Protein AF-A0A382PAF8-F1 (afdb_monomer_lite)

pLDDT: mean 72.88, std 18.7, range [32.41, 94.12]

Structure (mmCIF, N/CA/C/O backbone):
data_AF-A0A382PAF8-F1
#
_entry.id   AF-A0A382PAF8-F1
#
loop_
_atom_site.group_PDB
_atom_site.id
_atom_site.type_symbol
_atom_site.label_atom_id
_atom_site.label_alt_id
_atom_site.label_comp_id
_atom_site.label_asym_id
_atom_site.label_entity_id
_atom_site.label_seq_id
_atom_site.pdbx_PDB_ins_code
_atom_site.Cartn_x
_atom_site.Cartn_y
_atom_site.Cartn_z
_atom_site.occupancy
_atom_site.B_iso_or_equiv
_atom_site.auth_seq_id
_atom_site.auth_comp_id
_atom_site.auth_asym_id
_atom_site.auth_atom_id
_atom_site.pdbx_PDB_model_num
ATOM 1 N N . SER A 1 1 ? 1.095 4.328 -50.880 1.00 41.84 1 SER A N 1
ATOM 2 C CA . SER A 1 1 ? 0.117 3.928 -49.859 1.00 41.84 1 SER A CA 1
ATOM 3 C C . SER A 1 1 ? 0.826 3.859 -48.528 1.00 41.84 1 SER A C 1
ATOM 5 O O . SER A 1 1 ? 1.533 2.894 -48.289 1.00 41.84 1 SER A O 1
ATOM 7 N N . GLU A 1 2 ? 0.685 4.897 -47.715 1.00 48.34 2 GLU A N 1
ATOM 8 C CA . GLU A 1 2 ? 1.053 4.905 -46.297 1.00 48.34 2 GLU A CA 1
ATOM 9 C C . GLU A 1 2 ? -0.123 5.578 -45.590 1.00 48.34 2 GLU A C 1
ATOM 11 O O . GLU A 1 2 ? -0.406 6.749 -45.835 1.00 48.34 2 GLU A O 1
ATOM 16 N N . SER A 1 3 ? -0.895 4.801 -44.833 1.00 46.72 3 SER A N 1
ATOM 17 C CA . SER A 1 3 ? -2.072 5.302 -44.125 1.00 46.72 3 SER A CA 1
ATOM 18 C C . SER A 1 3 ? -1.625 5.967 -42.828 1.00 46.72 3 SER A C 1
ATOM 20 O O . SER A 1 3 ? -1.274 5.293 -41.864 1.00 46.72 3 SER A O 1
ATOM 22 N N . THR A 1 4 ? -1.632 7.297 -42.822 1.00 55.91 4 THR A N 1
ATOM 23 C CA . THR A 1 4 ? -1.516 8.140 -41.631 1.00 55.91 4 THR A CA 1
ATOM 24 C C . THR A 1 4 ? -2.829 8.081 -40.852 1.00 55.91 4 THR A C 1
ATOM 26 O O . THR A 1 4 ? -3.870 8.463 -41.386 1.00 55.91 4 THR A O 1
ATOM 29 N N . LEU A 1 5 ? -2.781 7.577 -39.618 1.00 55.28 5 LEU A N 1
ATOM 30 C CA . LEU A 1 5 ? -3.930 7.516 -38.709 1.00 55.28 5 LEU A CA 1
ATOM 31 C C . LEU A 1 5 ? -4.515 8.914 -38.458 1.00 55.28 5 LEU A C 1
ATOM 33 O O . LEU A 1 5 ? -3.790 9.912 -38.440 1.00 55.28 5 LEU A O 1
ATOM 37 N N . SER A 1 6 ? -5.831 8.978 -38.267 1.00 56.41 6 SER A N 1
ATOM 38 C CA . SER A 1 6 ? -6.536 10.229 -37.986 1.00 56.41 6 SER A CA 1
ATOM 39 C C . SER A 1 6 ? -6.371 10.659 -36.510 1.00 56.41 6 SER A C 1
ATOM 41 O O . SER A 1 6 ? -6.152 9.809 -35.645 1.00 56.41 6 SER A O 1
ATOM 43 N N . PRO A 1 7 ? -6.458 11.965 -36.172 1.00 58.22 7 PRO A N 1
ATOM 44 C CA . PRO A 1 7 ? -6.202 12.463 -34.811 1.00 58.22 7 PRO A CA 1
ATOM 45 C C . PRO A 1 7 ? -7.057 11.804 -33.719 1.00 58.22 7 PRO A C 1
ATOM 47 O O . PRO A 1 7 ? -6.605 11.646 -32.588 1.00 58.22 7 PRO A O 1
ATOM 50 N N . GLU A 1 8 ? -8.277 11.393 -34.060 1.00 53.34 8 GLU A N 1
ATOM 51 C CA . GLU A 1 8 ? -9.203 10.709 -33.151 1.00 53.34 8 GLU A CA 1
ATOM 52 C C . GLU A 1 8 ? -8.771 9.259 -32.869 1.00 53.34 8 GLU A C 1
ATOM 54 O O . GLU A 1 8 ? -8.893 8.787 -31.738 1.00 53.34 8 GLU A O 1
ATOM 59 N N . GLU A 1 9 ? -8.173 8.576 -33.853 1.00 48.12 9 GLU A N 1
ATOM 60 C CA . GLU A 1 9 ? -7.577 7.243 -33.682 1.00 48.12 9 GLU A CA 1
ATOM 61 C C . GLU A 1 9 ? -6.279 7.302 -32.857 1.00 48.12 9 GLU A C 1
ATOM 63 O O . GLU A 1 9 ? -6.017 6.405 -32.052 1.00 48.12 9 GLU A O 1
ATOM 68 N N . SER A 1 10 ? -5.498 8.384 -32.967 1.00 50.31 10 SER A N 1
ATOM 69 C CA . SER A 1 10 ? -4.351 8.639 -32.078 1.00 50.31 10 SER A CA 1
ATOM 70 C C . SER A 1 10 ? -4.772 8.929 -30.632 1.00 50.31 10 SER A C 1
ATOM 72 O O . SER A 1 10 ? -4.157 8.404 -29.706 1.00 50.31 10 SER A O 1
ATOM 74 N N . PHE A 1 11 ? -5.853 9.687 -30.418 1.00 51.81 11 PHE A N 1
ATOM 75 C CA . PHE A 1 11 ? -6.376 9.976 -29.075 1.00 51.81 11 PHE A CA 1
ATOM 76 C C . PHE A 1 11 ?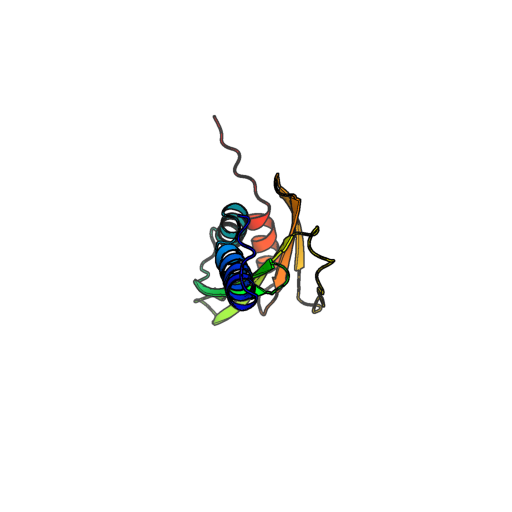 -6.937 8.723 -28.380 1.00 51.81 11 PHE A C 1
ATOM 78 O O . PHE A 1 11 ? -6.735 8.522 -27.182 1.00 51.81 11 PHE A O 1
ATOM 85 N N . ALA A 1 12 ? -7.607 7.845 -29.132 1.00 50.88 12 ALA A N 1
ATOM 86 C CA . ALA A 1 12 ? -8.069 6.552 -28.632 1.00 50.88 12 ALA A CA 1
ATOM 87 C C . ALA A 1 12 ? -6.899 5.600 -28.302 1.00 50.88 12 ALA A C 1
ATOM 89 O O . ALA A 1 12 ? -6.963 4.869 -27.312 1.00 50.88 12 ALA A O 1
ATOM 90 N N . SER A 1 13 ? -5.809 5.655 -29.078 1.00 52.56 13 SER A N 1
ATOM 91 C CA . SER A 1 13 ? -4.594 4.858 -28.851 1.00 52.56 13 SER A CA 1
ATOM 92 C C . SER A 1 13 ? -3.860 5.255 -27.555 1.00 52.56 13 SER A C 1
ATOM 94 O O . SER A 1 13 ? -3.537 4.382 -26.749 1.00 52.56 13 SER A O 1
ATOM 96 N N . GLU A 1 14 ? -3.690 6.554 -27.273 1.00 51.19 14 GLU A N 1
ATOM 97 C CA . GLU A 1 14 ? -3.127 7.044 -25.996 1.00 51.19 14 GLU A CA 1
ATOM 98 C C . GLU A 1 14 ? -4.040 6.764 -24.789 1.00 51.19 14 GLU A C 1
ATOM 100 O O . GLU A 1 14 ? -3.575 6.534 -23.667 1.00 51.19 14 GLU A O 1
ATOM 105 N N . ALA A 1 15 ? -5.358 6.787 -24.995 1.00 41.22 15 ALA A N 1
ATOM 106 C CA . ALA A 1 15 ? -6.319 6.464 -23.948 1.00 41.22 15 ALA A CA 1
ATOM 107 C C . ALA A 1 15 ? -6.269 4.970 -23.571 1.00 41.22 15 ALA A C 1
ATOM 109 O O . ALA A 1 15 ? -6.337 4.642 -22.387 1.00 41.22 15 ALA A O 1
ATOM 110 N N . SER A 1 16 ? -6.068 4.065 -24.536 1.00 39.00 16 SER A N 1
ATOM 111 C CA . SER A 1 16 ? -5.867 2.630 -24.286 1.00 39.00 16 SER A CA 1
ATOM 112 C C . SER A 1 16 ? -4.499 2.290 -23.677 1.00 39.00 16 SER A C 1
ATOM 114 O O . SER A 1 16 ? -4.435 1.408 -22.822 1.00 39.00 16 SER A O 1
ATOM 116 N N . GLU A 1 17 ? -3.421 3.005 -24.009 1.00 47.44 17 GLU A N 1
ATOM 117 C CA . GLU A 1 17 ? -2.122 2.862 -23.320 1.00 47.44 17 GLU A CA 1
ATOM 118 C C . GLU A 1 17 ? -2.189 3.276 -21.839 1.00 47.44 17 GLU A C 1
ATOM 120 O O . GLU A 1 17 ? -1.633 2.600 -20.970 1.00 47.44 17 GLU A O 1
ATOM 125 N N . LYS A 1 18 ? -2.935 4.339 -21.517 1.00 42.16 18 LYS A N 1
ATOM 126 C CA . LYS A 1 18 ? -3.211 4.751 -20.127 1.00 42.16 18 LYS A CA 1
ATOM 127 C C . LYS A 1 18 ? -4.086 3.754 -19.363 1.00 42.16 18 LYS A C 1
ATOM 129 O O . LYS A 1 18 ? -3.960 3.645 -18.148 1.00 42.16 18 LYS A O 1
ATOM 134 N N . ILE A 1 19 ? -4.919 2.982 -20.060 1.00 40.41 19 ILE A N 1
ATOM 135 C CA . ILE A 1 19 ? -5.660 1.849 -19.484 1.00 40.41 19 ILE A CA 1
ATOM 136 C C . ILE A 1 19 ? -4.749 0.607 -19.338 1.00 40.41 19 ILE A C 1
ATOM 138 O O . ILE A 1 19 ? -4.958 -0.191 -18.436 1.00 40.41 19 ILE A O 1
ATOM 142 N N . ALA A 1 20 ? -3.686 0.441 -20.134 1.00 43.66 20 ALA A N 1
ATOM 143 C CA . ALA A 1 20 ? -2.695 -0.640 -19.987 1.00 43.66 20 ALA A CA 1
ATOM 144 C C . ALA A 1 20 ? -1.706 -0.419 -18.818 1.00 43.66 20 ALA A C 1
ATOM 146 O O . ALA A 1 20 ? -1.272 -1.382 -18.186 1.00 43.66 20 ALA A O 1
ATOM 147 N N . GLN A 1 21 ? -1.437 0.837 -18.438 1.00 46.72 21 GLN A N 1
ATOM 148 C CA . GLN A 1 21 ? -0.846 1.172 -17.129 1.00 46.72 21 GLN A CA 1
ATOM 149 C C . GLN A 1 21 ? -1.768 0.805 -15.949 1.00 46.72 21 GLN A C 1
ATOM 151 O O . GLN A 1 21 ? -1.301 0.722 -14.813 1.00 46.72 21 GLN A O 1
ATOM 156 N N . ALA A 1 22 ? -3.049 0.503 -16.210 1.00 38.16 22 ALA A N 1
ATOM 157 C CA . ALA A 1 22 ? -3.977 -0.062 -15.231 1.00 38.16 22 ALA A CA 1
ATOM 158 C C . ALA A 1 22 ? -3.723 -1.556 -14.903 1.00 38.16 22 ALA A C 1
ATOM 160 O O . ALA A 1 22 ? -4.469 -2.130 -14.114 1.00 38.16 22 ALA A O 1
ATOM 161 N N . ILE A 1 23 ? -2.651 -2.186 -15.409 1.00 43.78 23 ILE A N 1
ATOM 162 C CA . ILE A 1 23 ? -2.086 -3.434 -14.860 1.00 43.78 23 ILE A CA 1
ATOM 163 C C . ILE A 1 23 ? -0.758 -3.079 -14.179 1.00 43.78 23 ILE A C 1
ATOM 165 O O . ILE A 1 23 ? 0.318 -3.262 -14.742 1.00 43.78 23 ILE A O 1
ATOM 169 N N . ALA A 1 24 ? -0.830 -2.493 -12.984 1.00 53.75 24 ALA A N 1
ATOM 170 C CA . ALA A 1 24 ? 0.314 -2.240 -12.110 1.00 53.75 24 ALA A CA 1
ATOM 171 C C . ALA A 1 24 ? 1.309 -3.411 -12.159 1.00 53.75 24 ALA A C 1
ATOM 173 O O . ALA A 1 24 ? 0.877 -4.557 -12.025 1.00 53.75 24 ALA A O 1
ATOM 174 N N . SER A 1 25 ? 2.605 -3.127 -12.372 1.00 61.56 25 SER A N 1
ATOM 175 C CA . SER A 1 25 ? 3.674 -4.142 -12.414 1.00 61.56 25 SER A CA 1
ATOM 176 C C . SER A 1 25 ? 3.360 -5.257 -11.404 1.00 61.56 25 SER A C 1
ATOM 178 O O . SER A 1 25 ? 3.095 -4.949 -10.236 1.00 61.56 25 SER A O 1
ATOM 180 N N . PRO A 1 26 ? 3.313 -6.537 -11.810 1.00 68.81 26 PRO A N 1
ATOM 181 C CA . PRO A 1 26 ? 3.051 -7.635 -10.884 1.00 68.81 26 PRO A CA 1
ATOM 182 C C . PRO A 1 26 ? 3.929 -7.560 -9.629 1.00 68.81 26 PRO A C 1
ATOM 184 O O . PRO A 1 26 ? 3.479 -7.876 -8.533 1.00 68.81 26 PRO A O 1
ATOM 187 N N . GLU A 1 27 ? 5.152 -7.051 -9.771 1.00 70.50 27 GLU A N 1
ATOM 188 C CA . GLU A 1 27 ? 6.083 -6.763 -8.685 1.00 70.50 27 GLU A CA 1
ATOM 189 C C . GLU A 1 27 ? 5.594 -5.630 -7.774 1.00 70.50 27 GLU A C 1
ATOM 191 O O . GLU A 1 27 ? 5.694 -5.741 -6.557 1.00 70.50 27 GLU A O 1
ATOM 196 N N . ALA A 1 28 ? 5.035 -4.550 -8.321 1.00 73.62 28 ALA A N 1
ATOM 197 C CA . ALA A 1 28 ? 4.421 -3.480 -7.539 1.00 73.62 28 ALA A CA 1
ATOM 198 C C . ALA A 1 28 ? 3.222 -3.972 -6.711 1.00 73.62 28 ALA A C 1
ATOM 200 O O . ALA A 1 28 ? 3.113 -3.657 -5.522 1.00 7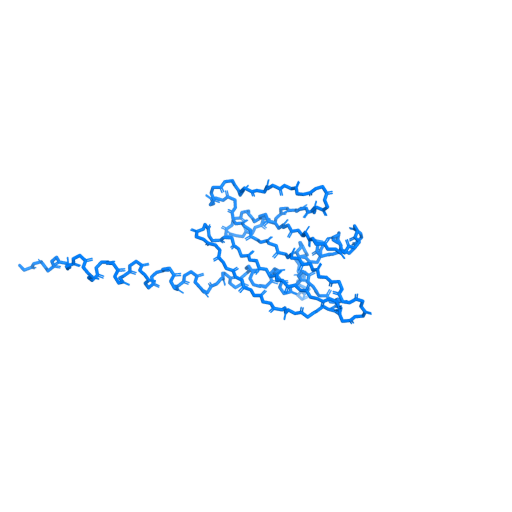3.62 28 ALA A O 1
ATOM 201 N N . LEU A 1 29 ? 2.344 -4.775 -7.318 1.00 77.94 29 LEU A N 1
ATOM 202 C CA . LEU A 1 29 ? 1.209 -5.386 -6.623 1.00 77.94 29 LEU A CA 1
ATOM 203 C C . LEU A 1 29 ? 1.663 -6.413 -5.581 1.00 77.94 29 LEU A C 1
ATOM 205 O O . LEU A 1 29 ? 1.114 -6.435 -4.479 1.00 77.94 29 LEU A O 1
ATOM 209 N N . ASP A 1 30 ? 2.693 -7.208 -5.881 1.00 81.62 30 ASP A N 1
ATOM 210 C CA . ASP A 1 30 ? 3.319 -8.128 -4.927 1.00 81.62 30 ASP A CA 1
ATOM 211 C C . ASP A 1 30 ? 3.902 -7.367 -3.732 1.00 81.62 30 ASP A C 1
ATOM 213 O O . ASP A 1 30 ? 3.617 -7.706 -2.587 1.00 81.62 30 ASP A O 1
ATOM 217 N N . VAL A 1 31 ? 4.640 -6.278 -3.964 1.00 81.44 31 VAL A N 1
ATOM 218 C CA . VAL A 1 31 ? 5.184 -5.427 -2.894 1.00 81.44 31 VAL A CA 1
ATOM 219 C C . VAL A 1 31 ? 4.066 -4.884 -2.006 1.00 81.44 31 VAL A C 1
ATOM 221 O O . VAL A 1 31 ? 4.186 -4.926 -0.777 1.00 81.44 31 VAL A O 1
ATOM 224 N N . LEU A 1 32 ? 2.958 -4.424 -2.595 1.00 84.50 32 LEU A N 1
ATOM 225 C CA . LEU A 1 32 ? 1.798 -3.943 -1.843 1.00 84.50 32 LEU A CA 1
ATOM 226 C C . LEU A 1 32 ? 1.115 -5.066 -1.052 1.00 84.50 32 LEU A C 1
ATOM 228 O O . LEU A 1 32 ? 0.881 -4.893 0.145 1.00 84.50 32 LEU A O 1
ATOM 232 N N . GLY A 1 33 ? 0.858 -6.224 -1.661 1.00 84.38 33 GLY A N 1
ATOM 233 C CA . GLY A 1 33 ? 0.263 -7.377 -0.977 1.00 84.38 33 GLY A CA 1
ATOM 234 C C . GLY A 1 33 ? 1.149 -7.894 0.159 1.00 84.38 33 GLY A C 1
ATOM 235 O O . GLY A 1 33 ? 0.688 -8.172 1.269 1.00 84.38 33 GLY A O 1
ATOM 236 N N . ARG A 1 34 ? 2.460 -7.929 -0.070 1.00 86.44 34 ARG A N 1
ATOM 237 C CA . ARG A 1 34 ? 3.443 -8.338 0.930 1.00 86.44 34 ARG A CA 1
ATOM 238 C C . ARG A 1 34 ? 3.552 -7.348 2.070 1.00 86.44 34 ARG A C 1
ATOM 240 O O . ARG A 1 34 ? 3.709 -7.785 3.205 1.00 86.44 34 ARG A O 1
ATOM 247 N N . SER A 1 35 ? 3.399 -6.050 1.807 1.00 87.38 35 SER A N 1
ATOM 248 C CA . SER A 1 35 ? 3.480 -5.001 2.831 1.00 87.38 35 SER A CA 1
ATOM 249 C C . SER A 1 35 ? 2.546 -5.243 4.027 1.00 87.38 35 SER A C 1
ATOM 251 O O . SER A 1 35 ? 2.895 -4.913 5.160 1.00 87.38 35 SER A O 1
ATOM 253 N N . VAL A 1 36 ? 1.413 -5.917 3.814 1.00 90.44 36 VAL A N 1
ATOM 254 C CA . VAL A 1 36 ? 0.423 -6.239 4.854 1.00 90.44 36 VAL A CA 1
ATOM 255 C C . VAL A 1 36 ? 0.430 -7.713 5.285 1.00 90.44 36 VAL A C 1
ATOM 257 O O . VAL A 1 36 ? -0.452 -8.150 6.018 1.00 90.44 36 VAL A O 1
ATOM 260 N N . THR A 1 37 ? 1.431 -8.502 4.883 1.00 88.88 37 THR A N 1
ATOM 261 C CA . THR A 1 37 ? 1.536 -9.917 5.279 1.00 88.88 37 THR A CA 1
ATOM 262 C C . THR A 1 37 ? 1.604 -10.077 6.799 1.00 88.88 37 THR A C 1
ATOM 264 O O . THR A 1 37 ? 2.347 -9.375 7.489 1.00 88.88 37 THR A O 1
ATOM 267 N N . GLY A 1 38 ? 0.811 -11.014 7.328 1.00 86.12 38 GLY A N 1
ATOM 268 C CA . GLY A 1 38 ? 0.694 -11.252 8.770 1.00 86.12 38 GLY A CA 1
ATOM 269 C C . GLY A 1 38 ? -0.043 -10.140 9.526 1.00 86.12 38 GLY A C 1
ATOM 270 O O . GLY A 1 38 ? -0.074 -10.152 10.755 1.00 86.12 38 GLY A O 1
ATOM 271 N N . MET A 1 39 ? -0.634 -9.176 8.814 1.00 88.94 39 MET A N 1
ATOM 272 C CA . MET A 1 39 ? -1.458 -8.119 9.387 1.00 88.94 39 MET A CA 1
ATOM 273 C C . MET A 1 39 ? -2.930 -8.425 9.111 1.00 88.94 39 MET A C 1
ATOM 275 O O . MET A 1 39 ? -3.300 -8.803 8.004 1.00 88.94 39 MET A O 1
ATOM 279 N N . ASN A 1 40 ? -3.791 -8.228 10.111 1.00 89.00 40 ASN A N 1
ATOM 280 C CA . ASN A 1 40 ? -5.239 -8.273 9.910 1.00 89.00 40 ASN A CA 1
ATOM 281 C C . ASN A 1 40 ? -5.709 -6.924 9.344 1.00 89.00 40 ASN A C 1
ATOM 283 O O . ASN A 1 40 ? -6.259 -6.105 10.078 1.00 89.00 40 ASN A O 1
ATOM 287 N N . ALA A 1 41 ? -5.390 -6.660 8.078 1.00 90.12 41 ALA A N 1
ATOM 288 C CA . 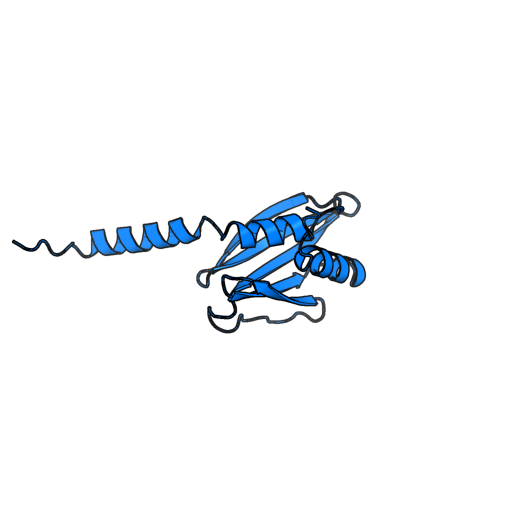ALA A 1 41 ? -5.755 -5.443 7.363 1.00 90.12 41 ALA A CA 1
ATOM 289 C C . ALA A 1 41 ? -6.569 -5.794 6.112 1.00 90.12 41 ALA A C 1
ATOM 291 O O . ALA A 1 41 ? -6.243 -6.735 5.393 1.00 90.12 41 ALA A O 1
ATOM 292 N N . THR A 1 42 ? -7.616 -5.022 5.845 1.00 90.81 42 THR A N 1
ATOM 293 C CA . THR A 1 42 ? -8.505 -5.203 4.693 1.00 90.81 42 THR A CA 1
ATOM 294 C C . THR A 1 42 ? -8.230 -4.113 3.668 1.00 90.81 42 THR A C 1
ATOM 296 O O . THR A 1 42 ? -8.171 -2.941 4.037 1.00 90.81 42 THR A O 1
ATOM 299 N N . LEU A 1 43 ? -8.052 -4.488 2.398 1.00 89.94 43 LEU A N 1
ATOM 300 C CA . LEU A 1 43 ? -7.935 -3.539 1.289 1.00 89.94 43 LEU A CA 1
ATOM 301 C C . LEU A 1 43 ? -9.299 -2.872 1.054 1.00 89.94 43 LEU A C 1
ATOM 303 O O . LEU A 1 43 ? -10.275 -3.560 0.772 1.00 89.94 43 LEU A O 1
ATOM 307 N N . GLU A 1 44 ? -9.358 -1.548 1.175 1.00 89.06 44 GLU A N 1
ATOM 308 C CA . GLU A 1 44 ? -10.568 -0.757 0.905 1.00 89.06 44 GLU A CA 1
ATOM 309 C C . GLU A 1 44 ? -10.592 -0.201 -0.524 1.00 89.06 44 GLU A C 1
ATOM 311 O O . GLU A 1 44 ? -11.662 0.056 -1.065 1.00 89.06 44 GLU A O 1
ATOM 316 N N . GLY A 1 45 ? -9.428 -0.028 -1.155 1.00 85.50 45 GLY A N 1
ATOM 317 C CA . GLY A 1 45 ? -9.349 0.418 -2.543 1.00 85.50 45 GLY A CA 1
ATOM 318 C C . GLY A 1 45 ? -7.922 0.643 -3.020 1.00 85.50 45 GLY A C 1
ATOM 319 O O . GLY A 1 45 ? -7.014 0.872 -2.214 1.00 85.50 45 GLY A O 1
ATOM 320 N N . MET A 1 46 ? -7.743 0.598 -4.338 1.00 86.12 46 MET A N 1
ATOM 321 C CA . MET A 1 46 ? -6.471 0.827 -5.014 1.00 86.12 46 MET A CA 1
ATOM 322 C C . MET A 1 46 ? -6.661 1.812 -6.167 1.00 86.12 46 MET A C 1
ATOM 324 O O . MET A 1 46 ? -7.695 1.777 -6.826 1.00 86.12 46 MET A O 1
ATOM 328 N N . ASP A 1 47 ? -5.677 2.680 -6.380 1.00 83.69 47 ASP A N 1
ATOM 329 C CA . ASP A 1 47 ? -5.703 3.706 -7.425 1.00 83.69 47 ASP A CA 1
ATOM 330 C C . ASP A 1 47 ? -4.290 3.953 -7.977 1.00 83.69 47 ASP A C 1
ATOM 332 O O . ASP A 1 47 ? -3.305 3.589 -7.328 1.00 83.69 47 ASP A O 1
ATOM 336 N N . THR A 1 48 ? -4.183 4.565 -9.156 1.00 81.06 48 THR A N 1
ATOM 337 C CA . THR A 1 48 ? -2.914 4.948 -9.794 1.00 81.06 48 THR A CA 1
ATOM 338 C C . THR A 1 48 ? -3.009 6.373 -10.340 1.00 81.06 48 THR A C 1
ATOM 340 O O . THR A 1 48 ? -3.962 6.698 -11.042 1.00 81.06 48 THR A O 1
ATOM 343 N N . ASP A 1 49 ? -2.036 7.240 -10.034 1.00 78.50 49 ASP A N 1
ATOM 344 C CA . ASP A 1 49 ? -2.016 8.601 -10.588 1.00 78.50 49 ASP A CA 1
ATOM 345 C C . ASP A 1 49 ? -1.449 8.662 -12.019 1.00 78.50 49 ASP A C 1
ATOM 347 O O . ASP A 1 49 ? -0.877 7.709 -12.550 1.00 78.50 49 ASP A O 1
ATOM 351 N N . SER A 1 50 ? -1.548 9.838 -12.644 1.00 72.94 50 SER A N 1
ATOM 352 C CA . SER A 1 50 ? -1.022 10.098 -13.990 1.00 72.94 50 SER A CA 1
ATOM 353 C C . SER A 1 50 ? 0.507 10.000 -14.112 1.00 72.94 50 SER A C 1
ATOM 355 O O . SER A 1 50 ? 1.031 10.140 -15.214 1.00 72.94 50 SER A O 1
ATOM 357 N N . LYS A 1 51 ? 1.233 9.833 -12.999 1.00 72.81 51 LYS A N 1
ATOM 358 C CA . LYS A 1 51 ? 2.689 9.628 -12.945 1.00 72.81 51 LYS A CA 1
ATOM 359 C C . LYS A 1 51 ? 3.048 8.154 -12.701 1.00 72.81 51 LYS A C 1
ATOM 361 O O . LYS A 1 51 ? 4.231 7.831 -12.582 1.00 72.81 51 LYS A O 1
ATOM 366 N N . GLY A 1 52 ? 2.054 7.268 -12.623 1.00 74.19 52 GLY A N 1
ATOM 367 C CA . GLY A 1 52 ? 2.240 5.846 -12.348 1.00 74.19 52 GLY A CA 1
ATOM 368 C C . GLY A 1 52 ? 2.521 5.532 -10.875 1.00 74.19 52 GLY A C 1
ATOM 369 O O . GLY A 1 52 ? 3.034 4.455 -10.574 1.00 74.19 52 GLY A O 1
ATOM 370 N N . GLN A 1 53 ? 2.234 6.451 -9.943 1.00 80.75 53 GLN A N 1
ATOM 371 C CA . GLN A 1 53 ? 2.253 6.147 -8.513 1.00 80.75 53 GLN A CA 1
ATOM 372 C C . GLN A 1 53 ? 1.010 5.338 -8.153 1.00 80.75 53 GLN A C 1
ATOM 374 O O . GLN A 1 53 ? -0.109 5.779 -8.395 1.00 80.75 53 GLN A O 1
ATOM 379 N N . ILE A 1 54 ? 1.212 4.190 -7.512 1.00 84.88 54 ILE A N 1
ATOM 380 C CA . ILE A 1 54 ? 0.133 3.313 -7.055 1.00 84.88 54 ILE A CA 1
ATOM 381 C C . ILE A 1 54 ? -0.159 3.605 -5.584 1.00 84.88 54 ILE A C 1
ATOM 383 O O . ILE A 1 54 ? 0.762 3.755 -4.776 1.00 84.88 54 ILE A O 1
ATOM 387 N N . TYR A 1 55 ? -1.436 3.627 -5.216 1.00 86.19 55 TYR A N 1
ATOM 388 C CA . TYR A 1 55 ? -1.909 3.789 -3.845 1.00 86.19 55 TYR A CA 1
ATOM 389 C C . TYR A 1 55 ? -2.808 2.626 -3.460 1.00 86.19 55 TYR A C 1
ATOM 391 O O . TYR A 1 55 ? -3.755 2.317 -4.172 1.00 86.19 55 TYR A O 1
ATOM 399 N N . ALA A 1 56 ? -2.578 2.045 -2.288 1.00 90.56 56 ALA A N 1
ATOM 400 C CA . ALA A 1 56 ? -3.474 1.073 -1.677 1.00 90.56 56 ALA A CA 1
ATOM 401 C C . ALA A 1 56 ? -3.932 1.580 -0.305 1.00 90.56 56 ALA A C 1
ATOM 403 O O . ALA A 1 56 ? -3.110 1.888 0.564 1.00 90.56 56 ALA A O 1
ATOM 404 N N . ASN A 1 57 ? -5.247 1.686 -0.118 1.00 91.62 57 ASN A N 1
ATOM 405 C CA . ASN A 1 57 ? -5.875 2.091 1.136 1.00 91.62 57 ASN A CA 1
ATOM 406 C C . ASN A 1 57 ? -6.330 0.852 1.905 1.00 91.62 57 ASN A C 1
ATOM 408 O O . ASN A 1 57 ? -6.983 -0.026 1.345 1.00 91.62 57 ASN A O 1
ATOM 412 N N . TYR A 1 58 ? -6.014 0.806 3.192 1.00 93.50 58 TYR A N 1
ATOM 413 C CA . TYR A 1 58 ? -6.302 -0.325 4.059 1.00 93.50 58 TYR A CA 1
ATOM 414 C C . TYR A 1 58 ? -6.984 0.118 5.345 1.00 93.50 58 TYR A C 1
ATOM 416 O O . TYR A 1 58 ? -6.721 1.210 5.858 1.00 93.50 58 TYR A O 1
ATOM 424 N N . LYS A 1 59 ? -7.763 -0.794 5.926 1.00 94.06 59 LYS A N 1
ATOM 425 C CA . LYS A 1 59 ? -8.403 -0.636 7.230 1.00 94.06 59 LYS A CA 1
ATOM 426 C C . LYS A 1 59 ? -8.113 -1.812 8.144 1.00 94.06 59 LYS A C 1
ATOM 428 O O . LYS A 1 59 ? -8.176 -2.968 7.739 1.00 94.06 59 LYS A O 1
ATOM 433 N N . MET A 1 60 ? -7.823 -1.507 9.402 1.00 92.06 60 MET A N 1
ATOM 434 C CA . MET A 1 60 ? -7.698 -2.483 10.478 1.00 92.06 60 MET A CA 1
ATOM 435 C C . MET A 1 60 ? -9.091 -2.781 11.053 1.00 92.06 60 MET A C 1
ATOM 437 O O . MET A 1 60 ? -9.696 -1.881 11.638 1.00 92.06 60 MET A O 1
ATOM 441 N N . PRO A 1 61 ? -9.616 -4.017 10.966 1.00 88.25 61 PRO A N 1
ATOM 442 C CA . PRO A 1 61 ? -10.951 -4.335 11.476 1.00 88.25 61 PRO A CA 1
ATOM 443 C C . PRO A 1 61 ? -11.084 -4.145 12.991 1.00 88.25 61 PRO A C 1
ATOM 445 O O . PRO A 1 61 ? -12.150 -3.787 13.477 1.00 88.25 61 PRO A O 1
ATOM 448 N N . LYS A 1 62 ? -9.994 -4.351 13.742 1.00 90.94 62 LYS A N 1
ATOM 449 C CA . LYS A 1 62 ? -10.000 -4.330 15.215 1.00 90.94 62 LYS A CA 1
ATOM 450 C C . LYS A 1 62 ? -10.316 -2.962 15.830 1.00 90.94 62 LYS A C 1
ATOM 452 O O . LYS A 1 62 ? -10.867 -2.905 16.920 1.00 90.94 62 LYS A O 1
ATOM 457 N N . ASP A 1 63 ? -9.892 -1.879 15.183 1.00 91.00 63 ASP A N 1
ATOM 458 C CA . ASP A 1 63 ? -9.968 -0.517 15.729 1.00 91.00 63 ASP A CA 1
ATOM 459 C C . ASP A 1 63 ? -10.370 0.529 14.681 1.00 91.00 63 ASP A C 1
ATOM 461 O O . ASP A 1 63 ? -10.363 1.725 14.960 1.00 91.00 63 ASP A O 1
ATOM 465 N N . GLY A 1 64 ? -10.722 0.088 13.470 1.00 93.06 64 GLY A N 1
ATOM 466 C CA . GLY A 1 64 ? -11.183 0.940 12.378 1.00 93.06 64 GLY A CA 1
ATOM 467 C C . GLY A 1 64 ? -10.116 1.870 11.801 1.00 93.06 64 GLY A C 1
ATOM 468 O O . GLY A 1 64 ? -10.442 2.674 10.929 1.00 93.06 64 GLY A O 1
ATOM 469 N N . LYS A 1 65 ? -8.859 1.785 12.256 1.00 94.12 65 LYS A N 1
ATOM 470 C CA . LYS A 1 65 ? -7.784 2.662 11.783 1.00 94.12 65 LYS A CA 1
ATOM 471 C C . LYS A 1 65 ? -7.475 2.397 10.323 1.00 94.12 65 LYS A C 1
ATOM 473 O O . LYS A 1 65 ? -7.330 1.246 9.910 1.00 94.12 65 LYS A O 1
ATOM 478 N N . THR A 1 66 ? -7.295 3.476 9.576 1.00 94.06 66 THR A N 1
ATOM 479 C CA . THR A 1 66 ? -6.971 3.427 8.156 1.00 94.06 66 THR A CA 1
ATOM 480 C C . THR A 1 66 ? -5.544 3.882 7.896 1.00 94.06 66 THR A C 1
ATOM 482 O O . THR A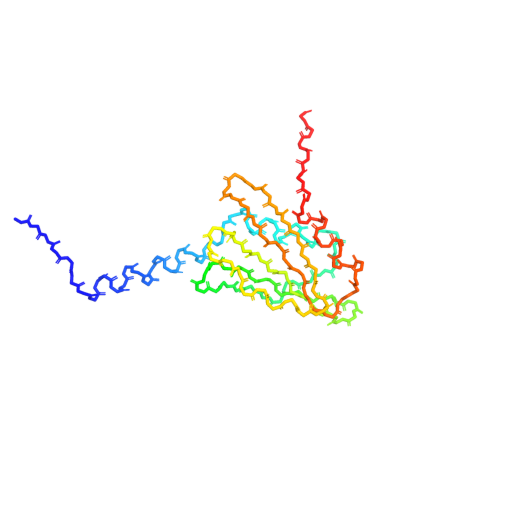 1 66 ? -4.976 4.721 8.610 1.00 94.06 66 THR A O 1
ATOM 485 N N . PHE A 1 67 ? -4.944 3.301 6.867 1.00 93.62 67 PHE A N 1
ATOM 486 C CA . PHE A 1 67 ? -3.619 3.664 6.397 1.00 93.62 67 PHE A CA 1
ATOM 487 C C . PHE A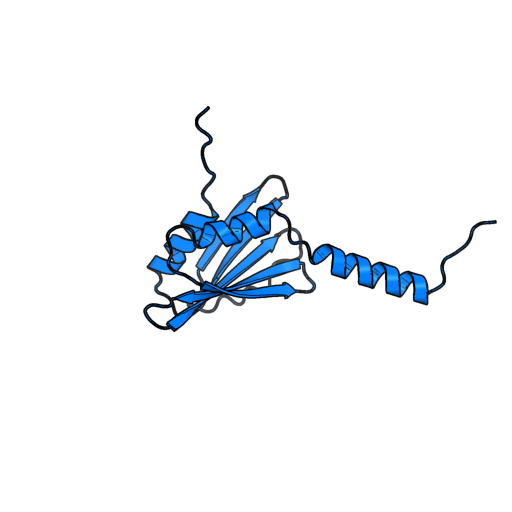 1 67 ? -3.519 3.501 4.886 1.00 93.62 67 PHE A C 1
ATOM 489 O O . PHE A 1 67 ? -4.269 2.745 4.275 1.00 93.62 67 PHE A O 1
ATOM 496 N N . ARG A 1 68 ? -2.579 4.226 4.284 1.00 93.12 68 ARG A N 1
ATOM 497 C CA . ARG A 1 68 ? -2.294 4.165 2.852 1.00 93.12 68 ARG A CA 1
ATOM 498 C C . ARG A 1 68 ? -0.852 3.752 2.642 1.00 93.12 68 ARG A C 1
ATOM 500 O O . ARG A 1 68 ? 0.036 4.338 3.265 1.00 93.12 68 ARG A O 1
ATOM 507 N N . VAL A 1 69 ? -0.641 2.786 1.757 1.00 91.12 69 VAL A N 1
ATOM 508 C CA . VAL A 1 69 ? 0.674 2.426 1.229 1.00 91.12 69 VAL A CA 1
ATOM 509 C C . VAL A 1 69 ? 0.761 2.955 -0.196 1.00 91.12 69 VAL A C 1
ATOM 511 O O . VAL A 1 69 ? -0.111 2.654 -1.008 1.00 91.12 69 VAL A O 1
ATOM 514 N N . SER A 1 70 ? 1.784 3.750 -0.486 1.00 88.19 70 SER A N 1
ATOM 515 C CA . SER A 1 70 ? 2.023 4.294 -1.823 1.00 88.19 70 SER A CA 1
ATOM 516 C C . SER A 1 70 ? 3.335 3.764 -2.380 1.00 88.19 70 SER A C 1
ATOM 518 O O . SER A 1 70 ? 4.322 3.686 -1.643 1.00 88.19 70 SER A O 1
ATOM 520 N N . LEU A 1 71 ? 3.355 3.461 -3.673 1.00 86.00 71 LEU A N 1
ATOM 521 C CA . LEU A 1 71 ? 4.518 2.970 -4.398 1.00 86.00 71 LEU A CA 1
ATOM 522 C C . LEU A 1 71 ? 4.780 3.847 -5.624 1.00 86.00 71 LEU A C 1
ATOM 524 O O . LEU A 1 71 ? 3.899 4.017 -6.461 1.00 86.00 71 LEU A O 1
ATOM 528 N N . SER A 1 72 ? 5.994 4.376 -5.743 1.00 81.50 72 SER A N 1
ATOM 529 C CA . SER A 1 72 ? 6.417 5.202 -6.880 1.00 81.50 72 SER A CA 1
ATOM 530 C C . SER A 1 72 ? 7.734 4.717 -7.441 1.00 81.50 72 SER A C 1
ATOM 532 O O . SER A 1 72 ? 8.679 4.511 -6.684 1.00 81.50 72 SER A O 1
ATOM 534 N N . LEU A 1 73 ? 7.838 4.613 -8.759 1.00 77.00 73 LEU A N 1
ATOM 535 C CA . LEU A 1 73 ? 9.121 4.413 -9.419 1.00 77.00 73 LEU A CA 1
ATOM 536 C C . LEU A 1 73 ? 9.889 5.746 -9.454 1.00 77.00 73 LEU A C 1
ATOM 538 O O . LEU A 1 73 ? 9.367 6.746 -9.934 1.00 77.00 73 LEU A O 1
ATOM 542 N N . LEU A 1 74 ? 11.126 5.786 -8.950 1.00 71.44 74 LEU A N 1
ATOM 543 C CA . LEU A 1 74 ? 11.903 7.034 -8.858 1.00 71.44 74 LEU A CA 1
ATOM 544 C C . LEU A 1 74 ? 12.356 7.604 -10.211 1.00 71.44 74 LEU A C 1
ATOM 546 O O . LEU A 1 74 ? 12.719 8.777 -10.270 1.00 71.44 74 LEU A O 1
ATOM 550 N N . SER A 1 75 ? 12.345 6.813 -11.288 1.00 64.06 75 SER A N 1
ATOM 551 C CA . SER A 1 75 ? 12.601 7.321 -12.645 1.00 64.06 75 SER A CA 1
ATOM 552 C C . SER A 1 75 ? 11.448 8.178 -13.175 1.00 64.06 75 SER A C 1
ATOM 554 O O . SER A 1 75 ? 11.659 9.022 -14.042 1.00 64.06 75 SER A O 1
ATOM 556 N N . SER A 1 76 ? 10.244 8.001 -12.629 1.00 54.22 76 SER A N 1
ATOM 557 C CA . SER A 1 76 ? 9.069 8.813 -12.919 1.00 54.22 76 SER A CA 1
ATOM 558 C C . SER A 1 76 ? 9.077 10.006 -11.968 1.00 54.22 76 SER A C 1
ATOM 560 O O . SER A 1 76 ? 8.533 9.893 -10.883 1.00 54.22 76 SER A O 1
ATOM 562 N N . SER A 1 77 ? 9.757 11.104 -12.336 1.00 51.22 77 SER A N 1
ATOM 563 C CA . SER A 1 77 ? 9.743 12.437 -11.684 1.00 51.22 77 SER A CA 1
ATOM 564 C C . SER A 1 77 ? 9.572 12.452 -10.152 1.00 51.22 77 SER A C 1
ATOM 566 O O . SER A 1 77 ? 8.477 12.172 -9.675 1.00 51.22 77 SER A O 1
ATOM 568 N N . VAL A 1 78 ? 10.605 12.872 -9.397 1.00 52.22 78 VAL A N 1
ATOM 569 C CA . VAL A 1 78 ? 10.628 12.950 -7.914 1.00 52.22 78 VAL A CA 1
ATOM 570 C C . VAL A 1 78 ? 9.216 13.115 -7.333 1.00 52.22 78 VAL A C 1
ATOM 572 O O . VAL A 1 78 ? 8.611 14.173 -7.540 1.00 52.22 78 VAL A O 1
ATOM 575 N N . PRO A 1 79 ? 8.654 12.079 -6.678 1.00 53.69 79 PRO A N 1
ATOM 576 C CA . PRO A 1 79 ? 7.278 12.141 -6.218 1.00 53.69 79 PRO A CA 1
ATOM 577 C C . PRO A 1 79 ? 7.118 13.370 -5.326 1.00 53.69 79 PRO A C 1
ATOM 579 O O . PRO A 1 79 ? 7.985 13.639 -4.489 1.00 53.69 79 PRO A O 1
ATOM 582 N N . GLU A 1 80 ? 6.021 14.117 -5.497 1.00 53.38 80 GLU A N 1
ATOM 583 C CA . GLU A 1 80 ? 5.615 15.165 -4.555 1.00 53.38 80 GLU A CA 1
ATOM 584 C C . GLU A 1 80 ? 5.176 14.492 -3.251 1.00 53.38 80 GLU A C 1
ATOM 586 O O . GLU A 1 80 ? 4.012 14.471 -2.856 1.00 53.38 80 GLU A O 1
ATOM 591 N N . LEU A 1 81 ? 6.133 13.885 -2.562 1.00 53.38 81 LEU A N 1
ATOM 592 C CA . LEU A 1 81 ? 5.983 13.500 -1.185 1.00 53.38 81 LEU A CA 1
ATOM 593 C C . LEU A 1 81 ? 5.917 14.819 -0.442 1.00 53.38 81 LEU A C 1
ATOM 595 O O . LEU A 1 81 ? 6.943 15.417 -0.146 1.00 53.38 81 LEU A O 1
ATOM 599 N N . ARG A 1 82 ? 4.715 15.299 -0.150 1.00 48.56 82 ARG A N 1
ATOM 600 C CA . ARG A 1 82 ? 4.530 16.141 1.026 1.00 48.56 82 ARG A CA 1
ATOM 601 C C . ARG A 1 82 ? 4.531 15.164 2.191 1.00 48.56 82 ARG A C 1
ATOM 603 O O . ARG A 1 82 ? 3.489 14.553 2.449 1.00 48.56 82 ARG A O 1
ATOM 610 N N . PRO A 1 83 ? 5.674 14.905 2.852 1.00 48.41 83 PRO A N 1
ATOM 611 C CA . PRO A 1 83 ? 5.687 13.988 3.964 1.00 48.41 83 PRO A CA 1
ATOM 612 C C . PRO A 1 83 ? 4.939 14.736 5.062 1.00 48.41 83 PRO A C 1
ATOM 614 O O . PRO A 1 83 ? 5.453 15.666 5.674 1.00 48.41 83 PRO A O 1
ATOM 617 N N . SER A 1 84 ? 3.676 14.381 5.279 1.00 54.09 84 SER A N 1
ATOM 618 C CA . SER A 1 84 ? 3.045 14.662 6.561 1.00 54.09 84 SER A CA 1
ATOM 619 C C . SER A 1 84 ? 3.984 14.114 7.637 1.00 54.09 84 SER A C 1
ATOM 621 O O . SER A 1 84 ? 4.535 13.027 7.463 1.00 54.09 84 SER A O 1
ATOM 623 N N . ASN A 1 85 ? 4.156 14.827 8.753 1.00 53.59 85 ASN A N 1
ATOM 624 C CA . ASN A 1 85 ? 5.026 14.421 9.871 1.00 53.59 85 ASN A CA 1
ATOM 625 C C . ASN A 1 85 ? 4.707 13.015 10.432 1.00 53.59 85 ASN A C 1
ATOM 627 O O . ASN A 1 85 ? 5.435 12.490 11.268 1.00 53.59 85 ASN A O 1
ATOM 631 N N . SER A 1 86 ? 3.607 12.398 9.990 1.00 60.16 86 SER A N 1
ATOM 632 C CA . SER A 1 86 ? 3.209 11.038 10.336 1.00 60.16 86 SER A CA 1
ATOM 633 C C . SER A 1 86 ? 3.657 9.964 9.329 1.00 60.16 86 SER A C 1
ATOM 635 O O . SER A 1 86 ? 3.510 8.778 9.625 1.00 60.16 86 SER A O 1
ATOM 637 N N . SER A 1 87 ? 4.164 10.316 8.150 1.00 74.81 87 SER A N 1
ATOM 638 C CA . SER A 1 87 ? 4.501 9.352 7.096 1.00 74.81 87 SER A CA 1
ATOM 639 C C . SER A 1 87 ? 5.885 8.729 7.306 1.00 74.81 87 SER A C 1
ATOM 641 O O . SER A 1 87 ? 6.829 9.412 7.693 1.00 74.81 87 SER A O 1
ATOM 643 N N . LYS A 1 88 ? 6.027 7.429 7.019 1.00 83.06 88 LYS A N 1
ATOM 644 C CA . LYS A 1 88 ? 7.331 6.743 6.922 1.00 83.06 88 LYS A CA 1
ATOM 645 C C . LYS A 1 88 ? 7.570 6.267 5.497 1.00 83.06 88 LYS A C 1
ATOM 647 O O . LYS A 1 88 ? 6.610 5.932 4.811 1.00 83.06 88 LYS A O 1
ATOM 652 N N . LEU A 1 89 ? 8.829 6.194 5.071 1.00 87.25 89 LEU A N 1
ATOM 653 C CA . LEU A 1 89 ? 9.196 5.735 3.732 1.00 87.25 89 LEU A CA 1
ATOM 654 C C . LEU A 1 89 ? 10.436 4.838 3.732 1.00 87.25 89 LEU A C 1
ATOM 656 O O . LEU A 1 89 ? 11.230 4.861 4.672 1.00 87.25 89 LEU A O 1
ATOM 660 N N . THR A 1 90 ? 10.592 4.054 2.670 1.00 85.19 90 THR A N 1
ATOM 661 C CA . THR A 1 90 ? 11.806 3.295 2.360 1.00 85.19 90 THR A CA 1
ATOM 662 C C . THR A 1 90 ? 11.988 3.175 0.850 1.00 85.19 90 THR A C 1
ATOM 664 O O . THR A 1 90 ? 11.074 3.475 0.082 1.00 85.19 90 THR A O 1
ATOM 667 N N . TYR A 1 91 ? 13.167 2.727 0.432 1.00 83.69 91 TYR A N 1
ATOM 668 C CA . TYR A 1 91 ? 13.495 2.483 -0.965 1.00 83.69 91 TYR A CA 1
ATOM 669 C C . TYR A 1 91 ? 13.685 0.986 -1.191 1.00 83.69 91 TYR A C 1
ATOM 671 O O . TYR A 1 91 ? 14.395 0.328 -0.429 1.00 83.69 91 TYR A O 1
ATOM 679 N N . LEU A 1 92 ? 13.080 0.471 -2.255 1.00 80.69 92 LEU A N 1
ATOM 680 C CA . LEU A 1 92 ? 13.203 -0.905 -2.707 1.00 80.69 92 LEU A CA 1
ATOM 681 C C . LEU A 1 92 ? 13.863 -0.907 -4.085 1.00 80.69 92 LEU A C 1
ATOM 683 O O . LEU A 1 92 ? 13.297 -0.424 -5.064 1.00 80.69 92 LEU A O 1
ATOM 687 N N . LYS A 1 93 ? 15.071 -1.464 -4.168 1.00 79.06 93 LYS A N 1
ATOM 688 C CA . LYS A 1 93 ? 15.749 -1.679 -5.447 1.00 79.06 93 LYS A CA 1
ATOM 689 C C . LYS A 1 93 ? 15.287 -3.004 -6.045 1.00 79.06 93 LYS A C 1
ATOM 691 O O . LYS A 1 93 ? 15.458 -4.052 -5.431 1.00 79.06 93 LYS A O 1
ATOM 696 N N . THR A 1 94 ? 14.750 -2.951 -7.254 1.00 72.19 94 THR A N 1
ATOM 697 C CA . THR A 1 94 ? 14.322 -4.118 -8.033 1.00 72.19 94 THR A CA 1
ATOM 698 C C . THR A 1 94 ? 15.053 -4.149 -9.376 1.00 72.19 94 THR A C 1
ATOM 700 O O . THR A 1 94 ? 15.874 -3.274 -9.664 1.00 72.19 94 THR A O 1
ATOM 703 N N . LYS A 1 95 ? 14.754 -5.154 -10.206 1.00 71.62 95 LYS A N 1
ATOM 704 C CA . LYS A 1 95 ? 15.238 -5.215 -11.593 1.00 71.62 95 LYS A CA 1
ATOM 705 C C . LYS A 1 95 ? 14.640 -4.106 -12.470 1.00 71.62 95 LYS A C 1
ATOM 707 O O . LYS A 1 95 ? 15.342 -3.604 -13.336 1.00 71.62 95 LYS A O 1
ATOM 712 N N . GLU A 1 96 ? 13.412 -3.687 -12.169 1.00 69.50 96 GLU A N 1
ATOM 713 C CA . GLU A 1 96 ? 12.657 -2.658 -12.903 1.00 69.50 96 GLU A CA 1
ATOM 714 C C . GLU A 1 96 ? 13.021 -1.224 -12.478 1.00 69.50 96 GLU A C 1
ATOM 716 O O . GLU A 1 96 ? 12.603 -0.248 -13.093 1.00 69.50 96 GLU A O 1
ATOM 721 N N . GLY A 1 97 ? 13.818 -1.077 -11.416 1.00 74.19 97 GLY A N 1
ATOM 722 C CA . GLY A 1 97 ? 14.287 0.212 -10.920 1.00 74.19 97 GLY A CA 1
ATOM 723 C C . GLY A 1 97 ? 14.160 0.355 -9.410 1.00 74.19 97 GLY A C 1
ATOM 724 O O . GLY A 1 97 ? 13.943 -0.613 -8.672 1.00 74.19 97 GLY A O 1
ATOM 725 N N . VAL A 1 98 ? 14.354 1.584 -8.931 1.00 78.31 98 VAL A N 1
ATOM 726 C CA . VAL A 1 98 ? 14.222 1.908 -7.509 1.00 78.31 98 VAL A CA 1
ATOM 727 C C . VAL A 1 98 ? 12.820 2.429 -7.255 1.00 78.31 98 VAL A C 1
ATOM 729 O O . VAL A 1 98 ? 12.436 3.486 -7.754 1.00 78.31 98 VAL A O 1
ATOM 732 N N . PHE A 1 99 ? 12.077 1.691 -6.447 1.00 80.06 99 PHE A N 1
ATOM 733 C CA . PHE A 1 99 ? 10.781 2.107 -5.962 1.00 80.06 99 PHE A CA 1
ATOM 734 C C . PHE A 1 99 ? 10.927 2.806 -4.620 1.00 80.06 99 PHE A C 1
ATOM 736 O O . PHE A 1 99 ? 11.648 2.360 -3.730 1.00 80.06 99 PHE A O 1
ATOM 743 N N . LEU A 1 100 ? 10.201 3.895 -4.458 1.00 84.25 100 LEU A N 1
ATOM 744 C CA . LEU A 1 100 ? 9.919 4.492 -3.175 1.00 84.25 100 LEU A CA 1
ATOM 745 C C . LEU A 1 100 ? 8.606 3.910 -2.650 1.00 84.25 100 LEU A C 1
ATOM 747 O O . LEU A 1 100 ? 7.571 4.008 -3.308 1.00 84.25 100 LEU A O 1
ATOM 751 N N . ILE A 1 101 ? 8.645 3.378 -1.433 1.00 87.50 101 ILE A N 1
ATOM 752 C CA . ILE A 1 101 ? 7.467 2.924 -0.696 1.00 87.50 101 ILE A CA 1
ATOM 753 C C . ILE A 1 101 ? 7.220 3.915 0.435 1.00 87.50 101 ILE A C 1
ATOM 755 O O . ILE A 1 101 ? 8.140 4.232 1.189 1.00 87.50 101 ILE A O 1
ATOM 759 N N . SER A 1 102 ? 5.985 4.377 0.602 1.00 89.38 102 SER A N 1
ATOM 760 C CA . SER A 1 102 ? 5.600 5.223 1.734 1.00 89.38 102 SER A CA 1
ATOM 761 C C . SER A 1 102 ? 4.335 4.722 2.414 1.00 89.38 102 SER A C 1
ATOM 763 O O . SER A 1 102 ? 3.468 4.131 1.780 1.00 89.38 102 SER A O 1
ATOM 765 N N . VAL A 1 103 ? 4.241 4.947 3.723 1.00 92.06 103 VAL A N 1
ATOM 766 C CA . VAL A 1 103 ? 3.097 4.570 4.553 1.00 92.06 103 VAL A CA 1
ATOM 767 C C . VAL A 1 103 ? 2.633 5.786 5.336 1.00 92.06 103 VAL A C 1
ATOM 769 O O . VAL A 1 103 ? 3.410 6.401 6.072 1.00 92.06 103 VAL A O 1
ATOM 772 N N . SER A 1 104 ? 1.351 6.106 5.213 1.00 91.94 104 SER A N 1
ATOM 773 C CA . SER A 1 104 ? 0.696 7.219 5.904 1.00 91.94 104 SER A CA 1
ATOM 774 C C . SER A 1 104 ? -0.618 6.771 6.551 1.00 91.94 104 SER A C 1
ATOM 776 O O . SER A 1 104 ? -1.068 5.646 6.343 1.00 91.94 104 SER A O 1
ATOM 778 N N . GLY A 1 105 ? -1.225 7.635 7.367 1.00 90.31 105 GLY A N 1
ATOM 779 C CA . GLY A 1 105 ? -2.506 7.369 8.028 1.00 90.31 105 GLY A CA 1
ATOM 780 C C . GLY A 1 105 ? -2.403 7.187 9.540 1.00 90.31 105 GLY A C 1
ATOM 781 O O . GLY A 1 105 ? -1.331 7.329 10.144 1.00 90.31 105 GLY A O 1
ATOM 782 N N . ASN A 1 106 ? -3.545 6.896 10.156 1.00 90.31 106 ASN A N 1
ATOM 783 C CA . ASN A 1 106 ? -3.735 6.914 11.604 1.00 90.31 106 ASN A CA 1
ATOM 784 C C . ASN A 1 106 ? -3.391 5.560 12.243 1.00 90.31 106 ASN A C 1
ATOM 786 O O . ASN A 1 106 ? -4.212 4.948 12.913 1.00 90.31 106 ASN A O 1
ATOM 790 N N . ILE A 1 107 ? -2.175 5.071 12.009 1.00 91.06 107 ILE A N 1
ATOM 791 C CA . ILE A 1 107 ? -1.624 3.857 12.629 1.00 91.06 107 ILE A CA 1
ATOM 792 C C . ILE A 1 107 ? -0.320 4.187 13.357 1.00 91.06 107 ILE A C 1
ATOM 794 O O . ILE A 1 107 ? 0.319 5.209 13.084 1.00 91.06 107 ILE A O 1
ATOM 798 N N . SER A 1 108 ? 0.080 3.329 14.299 1.00 92.06 108 SER A N 1
ATOM 799 C CA . SER A 1 108 ? 1.267 3.581 15.119 1.00 92.06 108 SER A CA 1
ATOM 800 C C . SER A 1 108 ? 2.543 3.610 14.273 1.00 92.06 108 SER A C 1
ATOM 802 O O . SER A 1 108 ? 2.641 2.991 13.210 1.00 92.06 108 SER A O 1
ATOM 804 N N . SER A 1 109 ? 3.556 4.313 14.780 1.00 90.75 109 SER A N 1
ATOM 805 C CA . SER A 1 109 ? 4.891 4.354 14.176 1.00 90.75 109 SER A CA 1
ATOM 806 C C . SER A 1 109 ? 5.488 2.948 14.000 1.00 90.75 109 SER A C 1
ATOM 808 O O . SER A 1 109 ? 6.139 2.687 12.987 1.00 90.75 109 SER A O 1
ATOM 810 N N . GLU A 1 110 ? 5.222 2.031 14.937 1.00 92.19 110 GLU A N 1
ATOM 811 C CA . GLU A 1 110 ? 5.666 0.632 14.867 1.00 92.19 110 GLU A CA 1
ATOM 812 C C . GLU A 1 110 ? 4.960 -0.133 13.744 1.00 92.19 110 GLU A C 1
ATOM 814 O O . GLU A 1 110 ? 5.614 -0.799 12.946 1.00 92.19 110 GLU A O 1
ATOM 819 N N . THR A 1 111 ? 3.640 0.027 13.604 1.00 92.25 111 THR A N 1
ATOM 820 C CA . THR A 1 111 ? 2.884 -0.589 12.504 1.00 92.25 111 THR A CA 1
ATOM 821 C C . THR A 1 111 ? 3.379 -0.086 11.148 1.00 92.25 111 THR A C 1
ATOM 823 O O . THR A 1 111 ? 3.576 -0.885 10.238 1.00 92.25 111 THR A O 1
ATOM 826 N N . LYS A 1 112 ? 3.677 1.216 11.016 1.00 93.62 112 LYS A N 1
ATOM 827 C CA . LYS A 1 112 ? 4.289 1.769 9.794 1.00 93.62 112 LYS A CA 1
ATOM 828 C C . LYS A 1 112 ? 5.657 1.140 9.510 1.00 93.62 112 LYS A C 1
ATOM 830 O O . LYS A 1 112 ? 5.936 0.800 8.365 1.00 93.62 112 LYS A O 1
ATOM 835 N N . SER A 1 113 ? 6.493 0.945 10.536 1.00 92.00 113 SER A N 1
ATOM 836 C CA . SER A 1 113 ? 7.779 0.245 10.385 1.00 92.00 113 SER A CA 1
ATOM 837 C C . SER A 1 113 ? 7.593 -1.202 9.928 1.00 92.00 113 SER A C 1
ATOM 839 O O . SER A 1 113 ? 8.320 -1.654 9.050 1.00 92.00 113 SER A O 1
ATOM 841 N N . GLN A 1 114 ? 6.631 -1.928 10.506 1.00 92.69 114 GLN A N 1
ATOM 842 C CA . GLN A 1 114 ? 6.334 -3.309 10.129 1.00 92.69 114 GLN A CA 1
ATOM 843 C C . GLN A 1 114 ? 5.928 -3.413 8.656 1.00 92.69 114 GLN A C 1
ATOM 845 O O . GLN A 1 114 ? 6.487 -4.243 7.947 1.00 92.69 114 GLN A O 1
ATOM 850 N N . ILE A 1 115 ? 5.044 -2.528 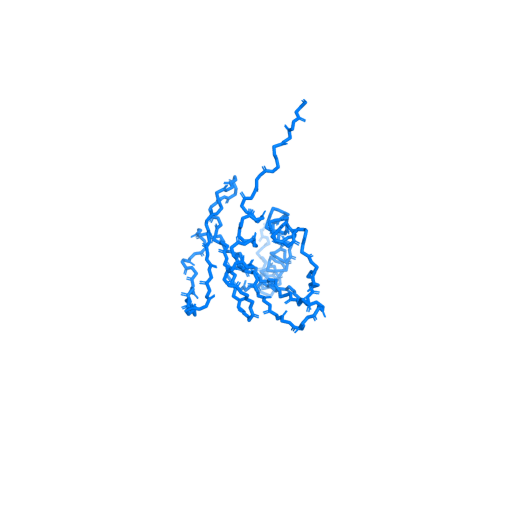8.184 1.00 92.00 115 ILE A N 1
ATOM 851 C CA . ILE A 1 115 ? 4.610 -2.494 6.779 1.00 92.00 115 ILE A CA 1
ATOM 852 C C . ILE A 1 115 ? 5.807 -2.310 5.838 1.00 92.00 115 ILE A C 1
ATOM 854 O O . ILE A 1 115 ? 5.960 -3.046 4.865 1.00 92.00 115 ILE A O 1
ATOM 858 N N . LEU A 1 116 ? 6.700 -1.364 6.150 1.00 91.12 116 LEU A N 1
ATOM 859 C CA . LEU A 1 116 ? 7.897 -1.125 5.340 1.00 91.12 116 LEU A CA 1
ATOM 860 C C . LEU A 1 116 ? 8.866 -2.316 5.363 1.00 91.12 116 LEU A C 1
ATOM 862 O O . LEU A 1 116 ? 9.409 -2.671 4.321 1.00 91.12 116 LEU A O 1
ATOM 866 N N . ARG A 1 117 ? 9.063 -2.968 6.520 1.00 90.25 117 ARG A N 1
ATOM 867 C CA . ARG A 1 117 ? 9.889 -4.187 6.624 1.00 90.25 117 ARG A CA 1
ATOM 868 C C . ARG A 1 117 ? 9.317 -5.329 5.784 1.00 90.25 117 ARG A C 1
ATOM 870 O O . ARG A 1 117 ? 10.063 -5.986 5.068 1.00 90.25 117 ARG A O 1
ATOM 877 N N . ASN A 1 118 ? 8.005 -5.532 5.849 1.00 90.31 118 ASN A N 1
ATOM 878 C CA . ASN A 1 118 ? 7.301 -6.557 5.087 1.00 90.31 118 ASN A CA 1
ATOM 879 C C . ASN A 1 118 ? 7.442 -6.344 3.570 1.00 90.31 118 ASN A C 1
ATOM 881 O O . ASN A 1 118 ? 7.732 -7.285 2.824 1.00 90.31 118 ASN A O 1
ATOM 885 N N . ALA A 1 119 ? 7.285 -5.093 3.126 1.00 85.56 119 ALA A N 1
ATOM 886 C CA . ALA A 1 119 ? 7.419 -4.703 1.726 1.00 85.56 119 ALA A CA 1
ATOM 887 C C . ALA A 1 119 ? 8.854 -4.900 1.204 1.00 85.56 119 ALA A C 1
ATOM 889 O O . ALA A 1 119 ? 9.048 -5.356 0.082 1.00 85.56 119 ALA A O 1
ATOM 890 N N . ASN A 1 120 ? 9.858 -4.614 2.040 1.00 76.25 120 ASN A N 1
ATOM 891 C CA . ASN A 1 120 ? 11.273 -4.700 1.670 1.00 76.25 120 ASN A CA 1
ATOM 892 C C . ASN A 1 120 ? 11.881 -6.104 1.839 1.00 76.25 120 ASN A C 1
ATOM 894 O O . ASN A 1 120 ? 13.055 -6.319 1.539 1.00 76.25 120 ASN A O 1
ATOM 898 N N . PHE A 1 121 ? 11.113 -7.072 2.347 1.00 64.88 121 PHE A N 1
ATOM 899 C CA . PHE A 1 121 ? 11.586 -8.449 2.437 1.00 64.88 121 PHE A CA 1
ATOM 900 C C . PHE A 1 121 ? 11.842 -8.984 1.012 1.00 64.88 121 PHE A C 1
ATOM 902 O O . PHE A 1 121 ? 11.226 -8.561 0.038 1.00 64.88 121 PHE A O 1
ATOM 909 N N . THR A 1 122 ? 12.786 -9.890 0.833 1.00 55.34 122 THR A N 1
ATOM 910 C CA . THR A 1 122 ? 12.863 -10.690 -0.394 1.00 55.34 122 THR A CA 1
ATOM 911 C C . THR A 1 122 ? 12.810 -12.118 0.103 1.00 55.34 122 THR A C 1
ATOM 913 O O . THR A 1 122 ? 13.689 -12.482 0.887 1.00 55.34 122 THR A O 1
ATOM 916 N N . PRO A 1 123 ? 11.779 -12.913 -0.235 1.00 44.97 123 PRO A N 1
ATOM 917 C CA . PRO A 1 123 ? 11.734 -14.289 0.221 1.00 44.97 123 PRO A CA 1
ATOM 918 C C . PRO A 1 123 ? 12.981 -15.001 -0.299 1.00 44.97 123 PRO A C 1
ATOM 920 O O . PRO A 1 123 ? 13.174 -15.153 -1.506 1.00 44.97 123 PRO A O 1
ATOM 923 N N . ILE A 1 124 ? 13.852 -15.409 0.623 1.00 35.75 124 ILE A N 1
ATOM 924 C CA . ILE A 1 124 ? 14.953 -16.308 0.309 1.00 35.75 124 ILE A CA 1
ATOM 925 C C . ILE A 1 124 ? 14.281 -17.622 -0.090 1.00 35.75 124 ILE A C 1
ATOM 927 O O . ILE A 1 124 ? 13.768 -18.342 0.765 1.00 35.75 124 ILE A O 1
ATOM 931 N N . LYS A 1 125 ? 14.233 -17.927 -1.391 1.00 32.41 125 LYS A N 1
ATOM 932 C CA . LYS A 1 125 ? 13.946 -19.292 -1.833 1.00 32.41 125 LYS A CA 1
ATOM 933 C C . LYS A 1 125 ? 15.113 -20.153 -1.361 1.00 32.41 125 LYS A C 1
ATOM 935 O O . LYS A 1 125 ? 16.181 -20.127 -1.970 1.00 32.41 125 LYS A O 1
ATOM 940 N N . LEU A 1 126 ? 14.916 -20.875 -0.263 1.00 32.69 126 LEU A N 1
ATOM 941 C CA . LEU A 1 126 ? 15.758 -22.018 0.064 1.00 32.69 126 LEU A CA 1
ATOM 942 C C . LEU A 1 126 ? 15.528 -23.043 -1.055 1.00 32.69 126 LEU A C 1
ATOM 944 O O . LEU A 1 126 ? 14.390 -23.456 -1.285 1.00 32.69 126 LEU A O 1
ATOM 948 N N . LYS A 1 127 ? 16.584 -23.305 -1.830 1.00 35.03 127 LYS A N 1
ATOM 949 C CA . LYS A 1 127 ? 16.625 -24.380 -2.825 1.00 35.03 127 LYS A CA 1
ATOM 950 C C . LYS A 1 127 ? 16.688 -25.730 -2.130 1.00 35.03 127 LYS A C 1
ATOM 952 O O . LYS A 1 127 ? 17.357 -25.790 -1.074 1.00 35.03 127 LYS A O 1
#

Foldseek 3Di:
DDDDDDPVVVVVVVVVVVVVLVPQDPLVVVLQVQLQPPHQKDWPDWDADPLSKIKTKIARPVPRWIKIKIKHAPVSDHDPCPPDPAKDWDWAQDPVHIMIIMMDTDDDPVSRVSSRVRSNDDPPPPD

Sequence (127 aa):
SESTLSPEESFASEASEKIAQAIASPEALDVLGRSVTGMNATLEGMDTDSKGQIYANYKMPKDGKTFRVSLSLLSSSVPELRPSNSSKLTYLKTKEGVFLISVSGNISSETKSQILRNANFTPIKLK

Organism: NCBI:txid408172

Secondary structure (DSSP, 8-state):
---PPPHHHHHHHHHHHHHHTTS--HHHHHHHHHHTTTS--EEEEEEE-TT--EEEEEE-TTT--EEEEEEEETTSS-------TT-EEEEEE-SS-EEEEEEEESS-HHHHHHHHHHHH-------

Radius of gyration: 17.71 Å; chains: 1; bounding box: 28×40×66 Å